Protein AF-A0A7Y5SNS1-F1 (afdb_monomer)

Solvent-accessible surface area (backbone atoms only — not comparable to full-atom values): 9371 Å² total; per-residue (Å²): 118,70,55,73,38,14,28,76,92,48,96,59,46,46,88,65,63,54,52,90,41,87,46,64,89,96,41,43,33,36,58,37,63,39,42,31,74,42,63,90,93,43,81,43,94,60,96,52,74,42,32,44,42,36,11,25,61,56,97,75,61,47,50,100,80,71,68,48,71,70,61,74,53,81,77,67,85,76,68,46,17,47,77,60,9,54,45,52,48,42,39,62,67,31,75,49,86,70,37,54,56,54,75,68,62,43,51,51,51,39,52,36,27,65,61,48,51,67,87,68,55,71,69,62,49,33,68,71,44,54,76,82,60,95,70,52,86,77,44,97,65,76,71,57,43,44,78,44,82,84,77,86,77,133

Foldseek 3Di:
DVCVAQDPPDPNHDDDRQDFDCDPDPDTDNLCQAQPPDEDPDDQPDQAAQGHLQFFGYPQSADPVSPPVVNVDDDDPLPTGCSRRNVLCCQDVCPNPNHHHDPVVSVVSSVCRVVRNDRDDLVRQLVVFFDDDPPQVVDPDGGGGVPDDDDDDD

Structure (mmCIF, N/CA/C/O backbone):
data_AF-A0A7Y5SNS1-F1
#
_entry.id   AF-A0A7Y5SNS1-F1
#
loop_
_atom_site.group_PDB
_atom_site.id
_atom_site.type_symbol
_atom_site.label_atom_id
_atom_site.label_alt_id
_atom_site.label_comp_id
_atom_site.label_asym_id
_atom_site.label_entity_id
_atom_site.label_seq_id
_atom_site.pdbx_PDB_ins_code
_atom_site.Cartn_x
_atom_site.Cartn_y
_atom_site.Cartn_z
_atom_site.occupancy
_atom_site.B_iso_or_equiv
_atom_site.auth_seq_id
_atom_site.auth_comp_id
_atom_site.auth_asym_id
_atom_site.auth_atom_id
_atom_site.pdbx_PDB_model_num
ATOM 1 N N . GLU A 1 1 ? -15.914 -3.961 4.273 1.00 81.62 1 GLU A N 1
ATOM 2 C CA . GLU A 1 1 ? -16.112 -3.283 5.577 1.00 81.62 1 GLU A CA 1
ATOM 3 C C . GLU A 1 1 ? -15.836 -1.779 5.561 1.00 81.62 1 GLU A C 1
ATOM 5 O O . GLU A 1 1 ? -16.778 -1.031 5.776 1.00 81.62 1 GLU A O 1
ATOM 10 N N . CYS A 1 2 ? -14.624 -1.302 5.247 1.00 89.69 2 CYS A N 1
ATOM 11 C CA . CYS A 1 2 ? -14.269 0.124 5.403 1.00 89.69 2 CYS A CA 1
ATOM 12 C C . CYS A 1 2 ? -15.137 1.110 4.593 1.00 89.69 2 CYS A C 1
ATOM 14 O O . CYS A 1 2 ? -15.444 2.195 5.079 1.00 89.69 2 CYS A O 1
ATOM 16 N N . LEU A 1 3 ? -15.579 0.732 3.386 1.00 91.88 3 LEU A N 1
ATOM 17 C CA . LEU A 1 3 ? -16.408 1.596 2.533 1.00 91.88 3 LEU A CA 1
ATOM 18 C C . LEU A 1 3 ? -17.785 1.923 3.126 1.00 91.88 3 LEU A C 1
ATOM 20 O O . LEU A 1 3 ? -18.364 2.922 2.732 1.00 91.88 3 LEU A O 1
ATOM 24 N N . LYS A 1 4 ? -18.300 1.157 4.096 1.00 90.94 4 LYS A N 1
ATOM 25 C CA . LYS A 1 4 ? -19.597 1.471 4.723 1.00 90.94 4 LYS A CA 1
ATOM 26 C C . LYS A 1 4 ? -19.611 2.876 5.340 1.00 90.94 4 LYS A C 1
ATOM 28 O O . LYS A 1 4 ? -20.589 3.594 5.184 1.00 90.94 4 LYS A O 1
ATOM 33 N N . CYS A 1 5 ? -18.511 3.262 5.989 1.00 92.56 5 CYS A N 1
ATOM 34 C CA . CYS A 1 5 ? -18.350 4.573 6.626 1.00 92.56 5 CYS A CA 1
ATOM 35 C C . CYS A 1 5 ? -17.507 5.538 5.781 1.00 92.56 5 CYS A C 1
ATOM 37 O O . CYS A 1 5 ? -17.598 6.743 5.952 1.00 92.56 5 CYS A O 1
ATOM 39 N N . HIS A 1 6 ? -16.677 5.029 4.868 1.00 95.06 6 HIS A N 1
ATOM 40 C CA . HIS A 1 6 ? -15.706 5.829 4.111 1.00 95.06 6 HIS A CA 1
ATOM 41 C C . HIS A 1 6 ? -16.035 5.934 2.617 1.00 95.06 6 HIS A C 1
ATOM 43 O O . HIS A 1 6 ? -15.142 6.061 1.782 1.00 95.06 6 HIS A O 1
ATOM 49 N N . GLN A 1 7 ? -17.312 5.851 2.255 1.00 94.81 7 GLN A N 1
ATOM 50 C CA . GLN A 1 7 ? -17.778 6.049 0.886 1.00 94.81 7 GLN A CA 1
ATOM 51 C C . GLN A 1 7 ? -18.448 7.418 0.772 1.00 94.81 7 GLN A C 1
ATOM 53 O O . GLN A 1 7 ? -19.556 7.608 1.262 1.00 94.81 7 GLN A O 1
ATOM 58 N N . ALA A 1 8 ? -17.802 8.382 0.110 1.00 93.44 8 ALA A N 1
ATOM 59 C CA . ALA A 1 8 ? -18.413 9.704 -0.028 1.00 93.44 8 ALA A CA 1
ATOM 60 C C . ALA A 1 8 ? -19.743 9.644 -0.797 1.00 93.44 8 ALA A C 1
ATOM 62 O O . ALA A 1 8 ? -19.880 8.922 -1.792 1.00 93.44 8 ALA A O 1
ATOM 63 N N . GLY A 1 9 ? -20.704 10.451 -0.343 1.00 91.94 9 GLY A N 1
ATOM 64 C CA . GLY A 1 9 ? -22.059 10.508 -0.893 1.00 91.94 9 GLY A CA 1
ATOM 65 C C . GLY A 1 9 ? -23.070 9.599 -0.191 1.00 91.94 9 GLY A C 1
ATOM 66 O O . GLY A 1 9 ? -24.228 9.588 -0.602 1.00 91.94 9 GLY A O 1
ATOM 67 N N . THR A 1 10 ? -22.671 8.865 0.854 1.00 91.62 10 THR A N 1
ATOM 68 C CA . THR A 1 10 ? -23.607 8.169 1.750 1.00 91.62 10 THR A CA 1
ATOM 69 C C . THR A 1 10 ? -23.936 9.027 2.982 1.00 91.62 10 THR A C 1
ATOM 71 O O . THR A 1 10 ? -23.116 9.859 3.382 1.00 91.62 10 THR A O 1
ATOM 74 N N . PRO A 1 11 ? -25.122 8.860 3.600 1.00 92.06 11 PRO A N 1
ATOM 75 C CA . PRO A 1 11 ? -25.465 9.526 4.861 1.00 92.06 11 PRO A CA 1
ATOM 76 C C . PRO A 1 11 ? -24.500 9.209 6.014 1.00 92.06 11 PRO A C 1
ATOM 78 O O . PRO A 1 11 ? -24.308 10.034 6.901 1.00 92.06 11 PRO A O 1
ATOM 81 N N . GLU A 1 12 ? -23.879 8.031 5.986 1.00 90.19 12 GLU A N 1
ATOM 82 C CA . GLU A 1 12 ? -22.949 7.517 6.997 1.00 90.19 12 GLU A CA 1
ATOM 83 C C . GLU A 1 12 ? -21.481 7.885 6.710 1.00 90.19 12 GLU A C 1
ATOM 85 O O . GLU A 1 12 ? -20.566 7.307 7.301 1.00 90.19 12 GLU A O 1
ATOM 90 N N . PHE A 1 13 ? -21.236 8.804 5.769 1.00 95.12 13 PHE A N 1
ATOM 91 C CA . PHE A 1 13 ? -19.890 9.167 5.348 1.00 95.12 13 PHE A CA 1
ATOM 92 C C . PHE A 1 13 ? -19.101 9.895 6.443 1.00 95.12 13 PHE A C 1
ATOM 94 O O . PHE A 1 13 ? -19.512 10.925 6.979 1.00 95.12 13 PHE A O 1
ATOM 101 N N . HIS A 1 14 ? -17.888 9.406 6.666 1.00 94.19 14 HIS A N 1
ATOM 102 C CA . HIS A 1 14 ? -16.839 10.031 7.445 1.00 94.19 14 HIS A CA 1
ATOM 103 C C . HIS A 1 14 ? -15.535 10.047 6.642 1.00 94.19 14 HIS A C 1
ATOM 105 O O . HIS A 1 14 ? -15.205 9.086 5.944 1.00 94.19 14 HIS A O 1
ATOM 111 N N . GLU A 1 15 ? -14.760 11.128 6.753 1.00 93.25 15 GLU A N 1
ATOM 112 C CA . GLU A 1 15 ? -13.450 11.203 6.103 1.00 93.25 15 GLU A CA 1
ATOM 113 C C . GLU A 1 15 ? -12.484 10.126 6.632 1.00 93.25 15 GLU A C 1
ATOM 115 O O . GLU A 1 15 ? -12.530 9.781 7.818 1.00 93.25 15 GLU A O 1
ATOM 120 N N . PRO A 1 16 ? -11.577 9.604 5.782 1.00 92.94 16 PRO A N 1
ATOM 121 C CA . PRO A 1 16 ? -11.384 9.931 4.359 1.00 92.94 16 PRO A CA 1
ATOM 122 C C . PRO A 1 16 ? -12.340 9.176 3.407 1.00 92.94 16 PRO A C 1
ATOM 124 O O . PRO A 1 16 ? -12.961 8.195 3.798 1.00 92.94 16 PRO A O 1
ATOM 127 N N . ASP A 1 17 ? -12.441 9.603 2.140 1.00 94.69 17 ASP A N 1
ATOM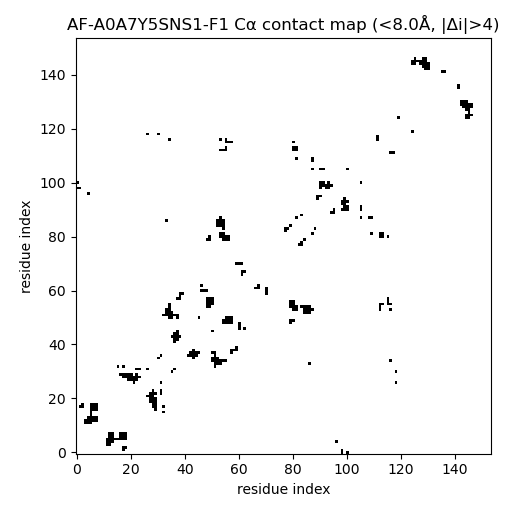 128 C CA . ASP A 1 17 ? -13.157 8.860 1.080 1.00 94.69 17 ASP A CA 1
ATOM 129 C C . ASP A 1 17 ? -12.248 7.786 0.462 1.00 94.69 17 ASP A C 1
ATOM 131 O O . ASP A 1 17 ? -11.250 8.105 -0.186 1.00 94.69 17 ASP A O 1
ATOM 135 N N . LEU A 1 18 ? -12.612 6.519 0.652 1.00 94.81 18 LEU A N 1
ATOM 136 C CA . LEU A 1 18 ? -11.858 5.341 0.220 1.00 94.81 18 LEU A CA 1
ATOM 137 C C . LEU A 1 18 ? -12.385 4.717 -1.079 1.00 94.81 18 LEU A C 1
ATOM 139 O O . LEU A 1 18 ? -11.953 3.625 -1.455 1.00 94.81 18 LEU A O 1
ATOM 143 N N . ARG A 1 19 ? 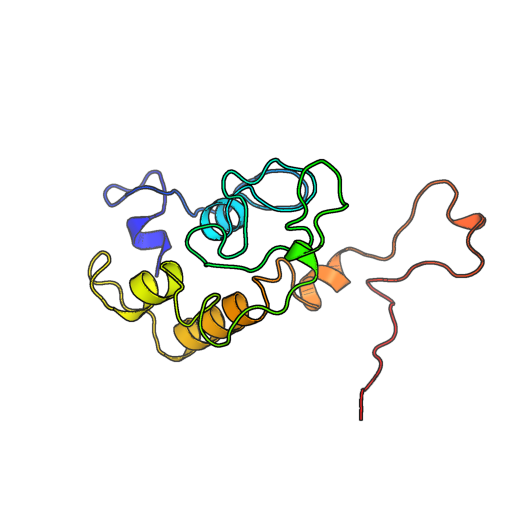-13.318 5.369 -1.782 1.00 95.12 19 ARG A N 1
ATOM 144 C CA . ARG A 1 19 ? -13.751 4.901 -3.106 1.00 95.12 19 ARG A CA 1
ATOM 145 C C . ARG A 1 19 ? -12.574 4.829 -4.074 1.00 95.12 19 ARG A C 1
ATOM 147 O O . ARG A 1 19 ? -11.701 5.697 -4.082 1.00 95.12 19 ARG A O 1
ATOM 154 N N . LEU A 1 20 ? -12.602 3.823 -4.946 1.00 94.00 20 LEU A N 1
ATOM 155 C CA . LEU A 1 20 ? -11.648 3.724 -6.041 1.00 94.00 20 LEU A CA 1
ATOM 156 C C . LEU A 1 20 ? -11.859 4.889 -7.011 1.00 94.00 20 LEU A C 1
ATOM 158 O O . LEU A 1 20 ? -12.935 5.050 -7.585 1.00 94.00 20 LEU A O 1
ATOM 162 N N . ARG A 1 21 ? -10.825 5.709 -7.167 1.00 94.38 21 ARG A N 1
ATOM 163 C CA . ARG A 1 21 ? -10.823 6.895 -8.022 1.00 94.38 21 ARG A CA 1
ATOM 164 C C . ARG A 1 21 ? -9.392 7.208 -8.465 1.00 94.38 21 ARG A C 1
ATOM 166 O O . ARG A 1 21 ? -8.452 6.773 -7.786 1.00 94.38 21 ARG A O 1
ATOM 173 N N . PRO A 1 22 ? -9.223 7.945 -9.578 1.00 93.25 22 PRO A N 1
ATOM 174 C CA . PRO A 1 22 ? -7.909 8.397 -10.011 1.00 93.25 22 PRO A CA 1
ATOM 175 C C . PRO A 1 22 ? -7.193 9.123 -8.873 1.00 93.25 22 PRO A C 1
ATOM 177 O O . PRO A 1 22 ? -7.795 9.969 -8.212 1.00 93.25 22 PRO A O 1
ATOM 180 N N . GLY A 1 23 ? -5.939 8.749 -8.638 1.00 88.56 23 GLY A N 1
ATOM 181 C CA . GLY A 1 23 ? -5.044 9.439 -7.720 1.00 88.56 23 GLY A CA 1
ATOM 182 C C . GLY A 1 23 ? -3.917 10.110 -8.495 1.00 88.56 23 GLY A C 1
ATOM 183 O O . GLY A 1 23 ? -4.128 10.696 -9.559 1.00 88.56 23 GLY A O 1
ATOM 184 N N . HIS A 1 24 ? -2.707 10.007 -7.960 1.00 84.19 24 HIS A N 1
ATOM 185 C CA . HIS A 1 24 ? -1.512 10.596 -8.540 1.00 84.19 24 HIS A CA 1
ATOM 186 C C . HIS A 1 24 ? -0.611 9.554 -9.216 1.00 84.19 24 HIS A C 1
ATOM 188 O O . HIS A 1 24 ? -0.280 8.521 -8.631 1.00 84.19 24 HIS A O 1
ATOM 194 N N . GLY A 1 25 ? -0.144 9.860 -10.431 1.00 83.81 25 GLY A N 1
ATOM 195 C CA . GLY A 1 25 ? 0.730 8.969 -11.195 1.00 83.81 25 GLY A CA 1
ATOM 196 C C . GLY A 1 25 ? 0.050 7.621 -11.482 1.00 83.81 25 GLY A C 1
ATOM 197 O O . GLY A 1 25 ? -1.105 7.615 -11.907 1.00 83.81 25 GLY A O 1
ATOM 198 N N . PRO A 1 26 ? 0.726 6.477 -11.258 1.00 84.44 26 PRO A N 1
ATOM 199 C CA . PRO A 1 26 ? 0.112 5.161 -11.440 1.00 84.44 26 PRO A CA 1
ATOM 200 C C . PRO A 1 26 ? -0.836 4.772 -10.290 1.00 84.44 26 PRO A C 1
ATOM 202 O O . PRO A 1 26 ? -1.530 3.759 -10.389 1.00 84.44 26 PRO A O 1
ATOM 205 N N . PHE A 1 27 ? -0.854 5.533 -9.189 1.00 88.31 27 PHE A N 1
ATOM 206 C CA . PHE A 1 27 ? -1.537 5.154 -7.958 1.00 88.31 27 PHE A CA 1
ATOM 207 C C . PHE A 1 27 ? -2.972 5.672 -7.902 1.00 88.31 27 PHE A C 1
ATOM 209 O O . PHE A 1 27 ? -3.257 6.840 -8.168 1.00 88.31 27 PHE A O 1
ATOM 216 N N . SER A 1 28 ? -3.878 4.797 -7.474 1.00 91.62 28 SER A N 1
ATOM 217 C CA . SER A 1 28 ? -5.254 5.170 -7.155 1.00 91.62 28 SER A CA 1
ATOM 218 C C . SER A 1 28 ? -5.328 5.890 -5.806 1.00 91.62 28 SER A C 1
ATOM 220 O O . SER A 1 28 ? -4.577 5.592 -4.878 1.00 91.62 28 SER A O 1
ATOM 222 N N . GLU A 1 29 ? -6.280 6.805 -5.660 1.00 92.12 29 GLU A N 1
ATOM 223 C CA . GLU A 1 29 ? -6.402 7.653 -4.469 1.00 92.12 29 GLU A CA 1
ATOM 224 C C . GLU A 1 29 ? -6.559 6.914 -3.122 1.00 92.12 29 GLU A C 1
ATOM 226 O O . GLU A 1 29 ? -5.922 7.335 -2.154 1.00 92.12 29 GLU A O 1
ATOM 231 N N . PRO A 1 30 ? -7.333 5.811 -2.988 1.00 93.12 30 PRO A N 1
ATOM 232 C CA . PRO A 1 30 ? -7.409 5.108 -1.705 1.00 93.12 30 PRO A CA 1
ATOM 233 C C . PRO A 1 30 ? -6.057 4.527 -1.276 1.00 93.12 30 PRO A C 1
ATOM 235 O O . PRO A 1 30 ? -5.754 4.518 -0.087 1.00 93.12 30 PRO A O 1
ATOM 238 N N . TYR A 1 31 ? -5.205 4.110 -2.217 1.00 91.75 31 TYR A N 1
ATOM 239 C CA . TYR A 1 31 ? -3.850 3.660 -1.897 1.00 91.75 31 TYR A CA 1
ATOM 240 C C . TYR A 1 31 ? -3.018 4.808 -1.312 1.00 91.75 31 TYR A C 1
ATOM 242 O O . TYR A 1 31 ? -2.443 4.671 -0.233 1.00 91.75 31 TYR A O 1
ATOM 250 N N . LEU A 1 32 ? -3.030 5.972 -1.968 1.00 88.75 32 LEU A N 1
ATOM 251 C CA . LEU A 1 32 ? -2.312 7.165 -1.504 1.00 88.75 32 LEU A CA 1
ATOM 252 C C . LEU A 1 32 ? -2.838 7.685 -0.162 1.00 88.75 32 LEU A C 1
ATOM 254 O O . LEU A 1 32 ? -2.061 8.160 0.662 1.00 88.75 32 LEU A O 1
ATOM 258 N N . THR A 1 33 ? -4.137 7.538 0.094 1.00 89.94 33 THR A N 1
ATOM 259 C CA . THR A 1 33 ? -4.750 7.875 1.385 1.00 89.94 33 THR A CA 1
ATOM 260 C C . THR A 1 33 ? -4.190 7.006 2.516 1.00 89.94 33 THR A C 1
ATOM 262 O O . THR A 1 33 ? -3.876 7.512 3.593 1.00 89.94 33 THR A O 1
ATOM 265 N N . LEU A 1 34 ? -4.051 5.695 2.289 1.00 91.81 34 LEU A N 1
ATOM 266 C CA . LEU A 1 34 ? -3.603 4.749 3.317 1.00 91.81 34 LEU A CA 1
ATOM 267 C C . LEU A 1 34 ? -2.086 4.798 3.542 1.00 91.81 34 LEU A C 1
ATOM 269 O O . LEU A 1 34 ? -1.627 4.787 4.688 1.00 91.81 34 LEU A O 1
ATOM 273 N N . VAL A 1 35 ? -1.323 4.858 2.451 1.00 88.62 35 VAL A N 1
ATOM 274 C CA . VAL A 1 35 ? 0.148 4.841 2.445 1.00 88.62 35 VAL A CA 1
ATOM 275 C C . VAL A 1 35 ? 0.744 6.222 2.717 1.00 88.62 35 VAL A C 1
ATOM 277 O O . VAL A 1 35 ? 1.842 6.328 3.255 1.00 88.62 35 VAL A O 1
ATOM 280 N N . GLY A 1 36 ? 0.003 7.287 2.417 1.00 81.56 36 GLY A N 1
ATOM 281 C CA . GLY A 1 36 ? 0.501 8.657 2.398 1.00 81.56 36 GLY A CA 1
ATOM 282 C C . GLY A 1 36 ? 1.075 9.036 1.030 1.00 81.56 36 GLY A C 1
ATOM 283 O O . GLY A 1 36 ? 1.526 8.188 0.262 1.00 81.56 36 GLY A O 1
ATOM 284 N N . ALA A 1 37 ? 1.093 10.340 0.737 1.00 68.50 37 ALA A N 1
ATOM 285 C CA . ALA A 1 37 ? 1.590 10.924 -0.519 1.00 68.50 37 ALA A CA 1
ATOM 286 C C . ALA A 1 37 ? 3.133 10.907 -0.643 1.00 68.50 37 ALA A C 1
ATOM 288 O O . ALA A 1 37 ? 3.750 11.840 -1.146 1.00 68.50 37 ALA A O 1
ATOM 289 N N . ALA A 1 38 ? 3.764 9.871 -0.105 1.00 60.06 38 ALA A N 1
ATOM 290 C CA . ALA A 1 38 ? 5.160 9.846 0.276 1.00 60.06 38 ALA A CA 1
ATOM 291 C C . ALA A 1 38 ? 5.832 8.591 -0.281 1.00 60.06 38 ALA A C 1
ATOM 293 O O . ALA A 1 38 ? 6.062 7.627 0.429 1.00 60.06 38 ALA A O 1
ATOM 294 N N . ALA A 1 39 ? 6.088 8.566 -1.576 1.00 55.66 39 ALA A N 1
ATOM 295 C CA . ALA A 1 39 ? 7.016 7.654 -2.240 1.00 55.66 39 ALA A CA 1
ATOM 296 C C . ALA A 1 39 ? 7.027 8.058 -3.715 1.00 55.66 39 ALA A C 1
ATOM 298 O O . ALA A 1 39 ? 6.000 8.525 -4.205 1.00 55.66 39 ALA A O 1
ATOM 299 N N . TRP A 1 40 ? 8.143 7.844 -4.418 1.00 56.44 40 TRP A N 1
ATOM 300 C CA . TRP A 1 40 ? 8.272 8.037 -5.875 1.00 56.44 40 TRP A CA 1
ATOM 301 C C . TRP A 1 40 ? 8.488 9.487 -6.351 1.00 56.44 40 TRP A C 1
ATOM 303 O O . TRP A 1 40 ? 7.849 9.932 -7.297 1.00 56.44 40 TRP A O 1
ATOM 313 N N . GLY A 1 41 ? 9.402 10.231 -5.714 1.00 52.06 41 GLY A N 1
ATOM 314 C CA . GLY A 1 41 ? 9.779 11.595 -6.137 1.00 52.06 41 GLY A CA 1
ATOM 315 C C . GLY A 1 41 ? 8.896 12.723 -5.587 1.00 52.06 41 GLY A C 1
ATOM 316 O O . GLY A 1 41 ? 9.131 13.894 -5.886 1.00 52.06 41 GLY A O 1
ATOM 317 N N . TYR A 1 42 ? 7.915 12.390 -4.747 1.00 54.16 42 TYR A N 1
ATOM 318 C CA . TYR A 1 42 ? 7.064 13.346 -4.038 1.00 54.16 42 TYR A CA 1
ATOM 319 C C . TYR A 1 42 ? 7.610 13.595 -2.635 1.00 54.16 42 TYR A C 1
ATOM 321 O O . TYR A 1 42 ? 8.044 12.665 -1.951 1.00 54.16 42 TYR A O 1
ATOM 329 N N . SER A 1 43 ? 7.599 14.856 -2.201 1.00 51.97 43 SER A N 1
ATOM 330 C CA . SER A 1 43 ? 8.027 15.257 -0.864 1.00 51.97 43 SER A CA 1
ATOM 331 C C . SER A 1 43 ? 7.161 14.572 0.189 1.00 51.97 43 SER A C 1
ATOM 333 O O . SER A 1 43 ? 6.042 14.992 0.477 1.00 51.97 43 SER A O 1
ATOM 335 N N . ALA A 1 44 ? 7.702 13.519 0.794 1.00 54.56 44 ALA A N 1
ATOM 336 C CA . ALA A 1 44 ? 7.107 12.913 1.965 1.00 54.56 44 ALA A CA 1
ATOM 337 C C . ALA A 1 44 ? 6.986 13.965 3.082 1.00 54.56 44 ALA A C 1
ATOM 339 O O . ALA A 1 44 ? 7.997 14.571 3.453 1.00 54.56 44 ALA A O 1
ATOM 340 N N . PRO A 1 45 ? 5.793 14.192 3.662 1.00 51.44 45 PRO A N 1
ATOM 341 C CA . PRO A 1 45 ? 5.644 15.139 4.764 1.00 51.44 45 PRO A CA 1
ATOM 342 C C . PRO A 1 45 ? 6.397 14.684 6.027 1.00 51.44 45 PRO A C 1
ATOM 344 O O . PRO A 1 45 ? 6.727 15.512 6.874 1.00 51.44 45 PRO A O 1
ATOM 347 N N . ALA A 1 46 ? 6.716 13.389 6.143 1.00 56.09 46 ALA A N 1
ATOM 348 C CA . ALA A 1 46 ? 7.512 12.826 7.229 1.00 56.09 46 ALA A CA 1
ATOM 349 C C . ALA A 1 46 ? 8.949 12.501 6.778 1.00 56.09 46 ALA A C 1
ATOM 351 O O . ALA A 1 46 ? 9.179 11.804 5.788 1.00 56.09 46 ALA A O 1
ATOM 352 N N . LYS A 1 47 ? 9.932 12.973 7.555 1.00 59.41 47 LYS A N 1
ATOM 353 C CA . LYS A 1 47 ? 11.356 12.638 7.400 1.00 59.41 47 LYS A CA 1
ATOM 354 C C . LYS A 1 47 ? 11.662 11.336 8.153 1.00 59.41 47 LYS A C 1
ATOM 356 O O . LYS A 1 47 ? 12.109 11.388 9.296 1.00 59.41 47 LYS A O 1
ATOM 361 N N . GLY A 1 48 ? 11.371 10.182 7.551 1.00 68.19 48 GLY A N 1
ATOM 362 C CA . GLY A 1 48 ? 11.703 8.863 8.112 1.00 68.19 48 GLY A CA 1
ATOM 363 C C . GLY A 1 48 ? 10.646 7.778 7.856 1.00 68.19 48 GLY A C 1
ATOM 364 O O . GLY A 1 48 ? 9.576 8.088 7.352 1.00 68.19 48 GLY A O 1
ATOM 365 N N . PRO A 1 49 ? 10.931 6.508 8.179 1.00 75.62 49 PRO A N 1
ATOM 366 C CA . PRO A 1 49 ? 10.001 5.380 8.006 1.00 75.62 49 PRO A CA 1
ATOM 367 C C . PRO A 1 49 ? 8.695 5.524 8.811 1.00 75.62 49 PRO A C 1
ATOM 369 O O . PRO A 1 49 ? 8.659 6.220 9.826 1.00 75.62 49 PRO A O 1
ATOM 372 N N . GLY A 1 50 ? 7.636 4.824 8.381 1.00 76.44 50 GLY A N 1
ATOM 373 C CA . GLY A 1 50 ? 6.320 4.838 9.031 1.00 76.44 50 GLY A CA 1
ATOM 374 C C . GLY A 1 50 ? 5.312 5.770 8.354 1.00 76.44 50 GLY A C 1
ATOM 375 O O . GLY A 1 50 ? 4.710 6.611 9.017 1.00 76.44 50 GLY A O 1
ATOM 376 N N . TYR A 1 51 ? 5.146 5.656 7.035 1.00 79.56 51 TYR A N 1
ATOM 377 C CA . TYR A 1 51 ? 4.285 6.547 6.254 1.00 79.56 51 TYR A CA 1
ATOM 378 C C . TYR A 1 51 ? 2.799 6.207 6.310 1.00 79.56 51 TYR A C 1
ATOM 380 O O . TYR A 1 51 ? 2.398 5.043 6.411 1.00 79.56 51 TYR A O 1
ATOM 388 N N . GLY A 1 52 ? 1.993 7.269 6.207 1.00 85.94 52 GLY A N 1
ATOM 389 C CA . GLY A 1 52 ? 0.540 7.190 6.224 1.00 85.94 52 GLY A CA 1
ATOM 390 C C . GLY A 1 52 ? 0.009 6.567 7.509 1.00 85.94 52 GLY A C 1
ATOM 391 O O . GLY A 1 52 ? 0.700 6.469 8.523 1.00 85.94 52 GLY A O 1
ATOM 392 N N . ILE A 1 53 ? -1.242 6.122 7.465 1.00 91.56 53 ILE A N 1
ATOM 393 C CA . ILE A 1 53 ? -1.816 5.345 8.570 1.00 91.56 53 ILE A CA 1
ATOM 394 C C . ILE A 1 53 ? -1.414 3.869 8.496 1.00 91.56 53 ILE A C 1
ATOM 396 O O . ILE A 1 53 ? -1.498 3.167 9.501 1.00 91.56 53 ILE A O 1
ATOM 400 N N . ALA A 1 54 ? -0.965 3.405 7.325 1.00 92.88 54 ALA A N 1
ATOM 401 C CA . ALA A 1 54 ? -0.471 2.049 7.128 1.00 92.88 54 ALA A CA 1
ATOM 402 C C . ALA A 1 54 ? 0.870 1.796 7.841 1.00 92.88 54 ALA A C 1
ATOM 404 O O . ALA A 1 54 ? 1.112 0.666 8.253 1.00 92.88 54 ALA A O 1
ATOM 405 N N . GLY A 1 55 ? 1.700 2.823 8.054 1.00 90.12 55 GLY A N 1
ATOM 406 C CA . GLY A 1 55 ? 2.975 2.700 8.768 1.00 90.12 55 GLY A CA 1
ATOM 407 C C . GLY A 1 55 ? 4.084 2.050 7.937 1.00 90.12 55 GLY A C 1
ATOM 408 O O . GLY A 1 55 ? 4.948 1.372 8.493 1.00 90.12 55 GLY A O 1
ATOM 409 N N . LEU A 1 56 ? 4.053 2.233 6.613 1.00 88.88 56 LEU A N 1
ATOM 410 C CA . LEU A 1 56 ? 4.970 1.568 5.681 1.00 88.88 56 LEU A CA 1
ATOM 411 C C . LEU A 1 56 ? 6.390 2.146 5.729 1.00 88.88 56 LEU A C 1
ATOM 413 O O . LEU A 1 56 ? 6.604 3.299 6.117 1.00 88.88 56 LEU A O 1
ATOM 417 N N . ILE A 1 57 ? 7.361 1.345 5.290 1.00 85.81 57 ILE A N 1
ATOM 418 C CA . ILE A 1 57 ? 8.749 1.773 5.091 1.00 85.81 57 ILE A CA 1
ATOM 419 C C . ILE A 1 57 ? 8.918 2.170 3.616 1.00 85.81 57 ILE A C 1
ATOM 421 O O . ILE A 1 57 ? 8.659 1.342 2.742 1.00 85.81 57 ILE A O 1
ATOM 425 N N . PRO A 1 58 ? 9.335 3.406 3.306 1.00 77.06 58 PRO A N 1
ATOM 426 C CA . PRO A 1 58 ? 9.511 3.840 1.923 1.00 77.06 58 PRO A CA 1
ATOM 427 C C . PRO A 1 58 ? 10.778 3.267 1.280 1.00 77.06 58 PRO A C 1
ATOM 429 O O . PRO A 1 58 ? 11.788 3.049 1.945 1.00 77.06 58 PRO A O 1
ATOM 432 N N . VAL A 1 59 ? 10.729 3.105 -0.044 1.00 73.44 59 VAL A N 1
ATOM 433 C CA . VAL A 1 59 ? 11.859 2.645 -0.873 1.00 73.44 59 VAL A CA 1
ATOM 434 C C . VAL A 1 59 ? 13.009 3.666 -0.921 1.00 73.44 59 VAL A C 1
ATOM 436 O O . VAL A 1 59 ? 14.165 3.280 -1.051 1.00 73.44 59 VAL A O 1
ATOM 439 N N . GLU A 1 60 ? 12.710 4.956 -0.741 1.00 70.31 60 GLU A N 1
ATOM 440 C CA . GLU A 1 60 ? 13.675 6.063 -0.795 1.00 70.31 60 GLU A CA 1
ATOM 441 C C . GLU A 1 60 ? 13.397 7.080 0.331 1.00 70.31 60 GLU A C 1
ATOM 443 O O . GLU A 1 60 ? 12.885 8.170 0.097 1.00 70.31 60 GLU A O 1
ATOM 448 N N . SER A 1 61 ? 13.727 6.747 1.586 1.00 65.81 61 SER A N 1
ATOM 449 C CA . SER A 1 61 ? 13.666 7.696 2.723 1.00 65.81 61 SER A CA 1
ATOM 450 C C . SER A 1 61 ? 14.859 8.659 2.792 1.00 65.81 61 SER A C 1
ATOM 452 O O . SER A 1 61 ? 15.193 9.146 3.874 1.00 65.81 61 SER A O 1
ATOM 454 N N . MET A 1 62 ? 15.564 8.876 1.684 1.00 64.31 62 MET A N 1
ATOM 455 C CA . MET A 1 62 ? 16.769 9.701 1.682 1.00 64.31 62 MET A CA 1
ATOM 456 C C . MET A 1 62 ? 16.405 11.177 1.839 1.00 64.31 62 MET A C 1
ATOM 458 O O . MET A 1 62 ? 15.342 11.630 1.408 1.00 64.31 62 MET A O 1
ATOM 462 N N . ASP A 1 63 ? 17.294 11.944 2.464 1.00 69.81 63 ASP A N 1
ATOM 463 C CA . ASP A 1 63 ? 17.166 13.396 2.452 1.00 69.81 63 ASP A CA 1
ATOM 464 C C . ASP A 1 63 ? 17.330 13.949 1.012 1.00 69.81 63 ASP A C 1
ATOM 466 O O . ASP A 1 63 ? 17.734 13.218 0.101 1.00 69.81 63 ASP A O 1
ATOM 470 N N . PRO A 1 64 ? 17.047 15.243 0.768 1.00 71.31 64 PRO A N 1
ATOM 471 C CA . PRO A 1 64 ? 17.168 15.833 -0.568 1.00 71.31 64 PRO A CA 1
ATOM 472 C C . PRO A 1 64 ? 18.568 15.742 -1.194 1.00 71.31 64 PRO A C 1
ATOM 474 O O . PRO A 1 64 ? 18.713 15.996 -2.386 1.00 71.31 64 PRO A O 1
ATOM 477 N N . THR A 1 65 ? 19.604 15.424 -0.411 1.00 74.50 65 THR A N 1
ATOM 478 C CA . THR A 1 65 ? 20.972 15.257 -0.912 1.00 74.50 65 THR A CA 1
ATOM 479 C C . THR A 1 65 ? 21.221 13.861 -1.475 1.00 74.50 65 THR A C 1
ATOM 481 O O . THR A 1 65 ? 22.265 13.651 -2.089 1.00 74.50 65 THR A O 1
ATOM 484 N N . MET A 1 66 ? 20.298 12.913 -1.256 1.00 72.75 66 MET A N 1
ATOM 485 C CA . MET A 1 66 ? 20.435 11.487 -1.582 1.00 72.75 66 MET A CA 1
ATOM 486 C C . MET A 1 66 ? 21.670 10.818 -0.954 1.00 72.75 66 MET A C 1
ATOM 488 O O . MET A 1 66 ? 22.088 9.748 -1.384 1.00 72.75 66 MET A O 1
ATOM 492 N N . ASN A 1 67 ? 22.266 11.444 0.065 1.00 75.06 67 ASN A N 1
ATOM 493 C CA . ASN A 1 67 ? 23.522 11.013 0.677 1.00 75.06 67 ASN A CA 1
ATOM 494 C C . ASN A 1 67 ? 23.417 10.854 2.201 1.00 75.06 67 ASN A C 1
ATOM 496 O O . ASN A 1 67 ? 24.445 10.801 2.872 1.00 75.06 67 ASN A O 1
ATOM 500 N N . ASP A 1 68 ? 22.207 10.769 2.765 1.00 75.62 68 ASP A N 1
ATOM 501 C CA . ASP A 1 68 ? 22.020 10.551 4.204 1.00 75.62 68 ASP A CA 1
ATOM 502 C C . ASP A 1 68 ? 22.462 9.130 4.608 1.00 75.62 68 ASP A C 1
ATOM 504 O O . ASP A 1 68 ? 21.769 8.158 4.283 1.00 75.62 68 ASP A O 1
ATOM 508 N N . PRO A 1 69 ? 23.554 8.960 5.382 1.00 78.62 69 PRO A N 1
ATOM 509 C CA . PRO A 1 69 ? 23.993 7.640 5.830 1.00 78.62 69 PRO A CA 1
ATOM 510 C C . PRO A 1 69 ? 22.957 6.939 6.719 1.00 78.62 69 PRO A C 1
ATOM 512 O O . PRO A 1 69 ? 22.973 5.715 6.834 1.00 78.62 69 PRO A O 1
ATOM 515 N N . LYS A 1 70 ? 22.032 7.686 7.341 1.00 78.25 70 LYS A N 1
ATOM 516 C CA . LYS A 1 70 ? 20.948 7.111 8.149 1.00 78.25 70 LYS A CA 1
ATOM 517 C C . LYS A 1 70 ? 19.931 6.352 7.306 1.00 78.25 70 LYS A C 1
ATOM 519 O O . LYS A 1 70 ? 19.283 5.460 7.844 1.00 78.25 70 LYS A O 1
ATOM 524 N N . ALA A 1 71 ? 19.814 6.647 6.010 1.00 75.62 71 ALA A N 1
ATOM 525 C CA . ALA A 1 71 ? 18.940 5.898 5.108 1.00 75.62 71 ALA A CA 1
ATOM 526 C C . ALA A 1 71 ? 19.415 4.446 4.897 1.00 75.62 71 ALA A C 1
ATOM 528 O O . ALA A 1 71 ? 18.619 3.592 4.525 1.00 75.62 71 ALA A O 1
ATOM 529 N N . LEU A 1 72 ? 20.693 4.157 5.174 1.00 77.50 72 LEU A N 1
ATOM 530 C CA . LEU A 1 72 ? 21.275 2.812 5.110 1.00 77.50 72 LEU A CA 1
ATOM 531 C C . LEU A 1 72 ? 21.251 2.082 6.461 1.00 77.50 72 LEU A C 1
ATOM 533 O O . LEU A 1 72 ? 21.669 0.927 6.550 1.00 77.50 72 LEU A O 1
ATOM 537 N N . ALA A 1 73 ? 20.805 2.747 7.529 1.00 83.56 73 ALA A N 1
ATOM 538 C CA . ALA A 1 73 ? 20.741 2.137 8.845 1.00 83.56 73 ALA A CA 1
ATOM 539 C C . ALA A 1 73 ? 19.613 1.101 8.906 1.00 83.56 73 ALA A C 1
ATOM 541 O O . ALA A 1 73 ? 18.515 1.306 8.388 1.00 83.56 73 ALA A O 1
ATOM 542 N N . THR A 1 74 ? 19.865 -0.007 9.601 1.00 86.12 74 THR A N 1
ATOM 543 C CA . THR A 1 74 ? 18.816 -0.983 9.880 1.00 86.12 74 THR A CA 1
ATOM 544 C C . THR A 1 74 ? 17.801 -0.401 10.860 1.00 86.12 74 THR A C 1
ATOM 546 O O . THR A 1 74 ? 18.142 0.263 11.843 1.00 86.12 74 THR A O 1
ATOM 549 N N . LEU A 1 75 ? 16.523 -0.661 10.597 1.00 86.81 75 LEU A N 1
ATOM 550 C CA . LEU A 1 75 ? 15.449 -0.303 11.515 1.00 86.81 75 LEU A CA 1
ATOM 551 C C . LEU A 1 75 ? 15.412 -1.307 12.666 1.00 86.81 75 LEU A C 1
ATOM 553 O O . LEU A 1 75 ? 15.651 -2.502 12.469 1.00 86.81 75 LEU A O 1
ATOM 557 N N . ARG A 1 76 ? 15.104 -0.836 13.879 1.00 90.88 76 ARG A N 1
ATOM 558 C CA . ARG A 1 76 ? 14.925 -1.757 15.004 1.00 90.88 76 ARG A CA 1
ATOM 559 C C . ARG A 1 76 ? 13.690 -2.633 14.765 1.00 90.88 76 ARG A C 1
ATOM 561 O O . ARG A 1 76 ? 12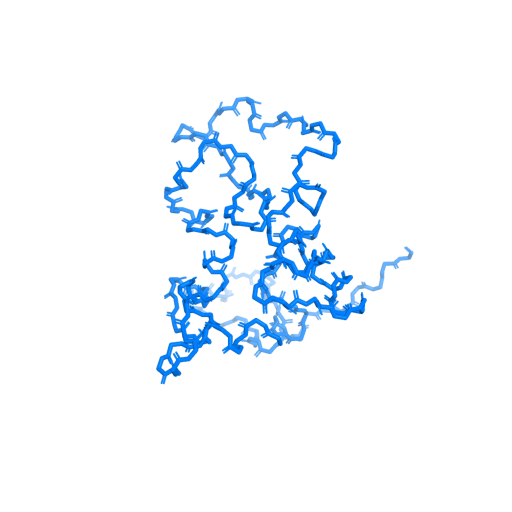.696 -2.134 14.227 1.00 90.88 76 ARG A O 1
ATOM 568 N N . PRO A 1 77 ? 13.723 -3.907 15.192 1.00 91.75 77 PRO A N 1
ATOM 569 C CA . PRO A 1 77 ? 12.566 -4.786 15.097 1.00 91.75 77 PRO A CA 1
ATOM 570 C C . PRO A 1 77 ? 11.312 -4.166 15.722 1.00 91.75 77 PRO A C 1
ATOM 572 O O . PRO A 1 77 ? 11.402 -3.475 16.738 1.00 91.75 77 PRO A O 1
ATOM 575 N N . MET A 1 78 ? 10.148 -4.456 15.133 1.00 90.69 78 MET A N 1
ATOM 576 C CA . MET A 1 78 ? 8.819 -4.094 15.656 1.00 90.69 78 MET A CA 1
ATOM 577 C C . MET A 1 78 ? 8.568 -2.586 15.843 1.00 90.69 78 MET A C 1
ATOM 579 O O . MET A 1 78 ? 7.685 -2.190 16.603 1.00 90.69 78 MET A O 1
ATOM 583 N N . GLN A 1 79 ? 9.336 -1.729 15.166 1.00 90.25 79 GLN A N 1
ATOM 584 C CA . GLN A 1 79 ? 9.174 -0.275 15.254 1.00 90.25 79 GLN A CA 1
ATOM 585 C C . GLN A 1 79 ? 8.137 0.278 14.254 1.00 90.25 79 GLN A C 1
ATOM 587 O O . GLN A 1 79 ? 7.513 1.305 14.524 1.00 90.25 79 GLN A O 1
ATOM 592 N N . TYR A 1 80 ? 7.938 -0.404 13.124 1.00 90.88 80 TYR A N 1
ATOM 593 C CA . TYR A 1 80 ? 7.108 0.024 11.988 1.00 90.88 80 TYR A CA 1
ATOM 594 C C . TYR A 1 80 ? 6.289 -1.150 11.440 1.00 90.88 80 TYR A C 1
ATOM 596 O O . TYR A 1 80 ? 6.370 -2.253 11.979 1.00 90.88 80 TYR A O 1
ATOM 604 N N . LEU A 1 81 ? 5.576 -0.927 10.330 1.00 93.75 81 LEU A N 1
ATOM 605 C CA . LEU A 1 81 ? 4.720 -1.919 9.677 1.00 93.75 81 LEU A CA 1
ATOM 606 C C . LEU A 1 81 ? 3.566 -2.350 10.594 1.00 93.75 81 LEU A C 1
ATOM 608 O O . LEU A 1 81 ? 3.077 -1.546 11.392 1.00 93.75 81 LEU A O 1
ATOM 612 N N . SER A 1 82 ? 3.082 -3.587 10.467 1.00 96.12 82 SER A N 1
ATOM 613 C CA . SER A 1 82 ? 1.827 -4.017 11.086 1.00 96.12 82 SER A CA 1
ATOM 614 C C . SER A 1 82 ? 1.817 -3.882 12.609 1.00 96.12 82 SER A C 1
ATOM 616 O O . SER A 1 82 ? 0.765 -3.587 13.178 1.00 96.12 82 SER A O 1
ATOM 618 N N . SER A 1 83 ? 2.973 -4.008 13.272 1.00 94.44 83 SER A N 1
ATOM 619 C CA . SER A 1 83 ? 3.080 -3.965 14.736 1.00 94.44 83 SER A CA 1
ATOM 620 C C . SER A 1 83 ? 2.733 -2.611 15.350 1.00 94.44 83 SER A C 1
ATOM 622 O O . SER A 1 83 ? 2.337 -2.553 16.512 1.00 94.44 83 SER A O 1
ATOM 624 N N . THR A 1 84 ? 2.896 -1.524 14.594 1.00 93.81 84 THR A N 1
ATOM 625 C CA . THR A 1 84 ? 2.601 -0.150 15.037 1.00 93.81 84 THR A CA 1
ATOM 626 C C . THR A 1 84 ? 1.656 0.585 14.082 1.00 93.81 84 THR A C 1
ATOM 628 O O . THR A 1 84 ? 1.411 1.781 14.238 1.00 93.81 84 THR A O 1
ATOM 631 N N . SER A 1 85 ? 1.093 -0.126 13.101 1.00 95.12 85 SER A N 1
ATOM 632 C CA . SER A 1 85 ? 0.217 0.431 12.075 1.00 95.12 85 SER A CA 1
ATOM 633 C C . SER A 1 85 ? -1.128 0.870 12.651 1.00 95.12 85 SER A C 1
ATOM 635 O O . SER A 1 85 ? -1.918 0.058 13.143 1.00 95.12 85 SER A O 1
ATOM 637 N N . ARG A 1 86 ? -1.444 2.162 12.505 1.00 94.81 86 ARG A N 1
ATOM 638 C CA . ARG A 1 86 ? -2.753 2.703 12.890 1.00 94.81 86 ARG A CA 1
ATOM 639 C C . ARG A 1 86 ? -3.880 2.098 12.055 1.00 94.81 86 ARG A C 1
ATOM 641 O O . ARG A 1 86 ? -4.970 1.884 12.570 1.00 94.81 86 ARG A O 1
ATOM 648 N N . LEU A 1 87 ? -3.629 1.783 10.787 1.00 95.31 87 LEU A N 1
ATOM 649 C CA . LEU A 1 87 ? -4.584 1.083 9.931 1.00 95.31 87 LEU A CA 1
ATOM 650 C C . LEU A 1 87 ? -4.953 -0.290 10.509 1.00 95.31 87 LEU A C 1
ATOM 652 O O . LEU A 1 87 ? -6.137 -0.618 10.583 1.00 95.31 87 LEU A O 1
ATOM 656 N N . ILE A 1 88 ? -3.963 -1.062 10.969 1.00 97.06 88 ILE A N 1
ATOM 657 C CA . ILE A 1 88 ? -4.206 -2.361 11.613 1.00 97.06 88 ILE A CA 1
ATOM 658 C C . ILE A 1 88 ? -4.961 -2.187 12.933 1.00 97.06 88 ILE A C 1
ATOM 660 O O . ILE A 1 88 ? -5.899 -2.938 13.199 1.00 97.06 88 ILE A O 1
ATOM 664 N N . GLU A 1 89 ? -4.627 -1.177 13.738 1.00 96.50 89 GLU A N 1
ATOM 665 C CA . GLU A 1 89 ? -5.358 -0.867 14.973 1.00 96.50 89 GLU A CA 1
ATOM 666 C C . GLU A 1 89 ? -6.844 -0.559 14.703 1.00 96.50 89 GLU A C 1
ATOM 668 O O . GLU A 1 89 ? -7.734 -1.123 15.351 1.00 96.50 89 GLU A O 1
ATOM 673 N N . LEU A 1 90 ? -7.129 0.302 13.722 1.00 95.38 90 LEU A N 1
ATOM 674 C CA . LEU A 1 90 ? -8.495 0.679 13.349 1.00 95.38 90 LEU A CA 1
ATOM 675 C C . LEU A 1 90 ? -9.280 -0.527 12.817 1.00 95.38 90 LEU A C 1
ATOM 677 O O . LEU A 1 90 ? -10.427 -0.722 13.206 1.00 95.38 90 LEU A O 1
ATOM 681 N N . ALA A 1 91 ? -8.651 -1.364 11.988 1.00 95.25 91 ALA A N 1
ATOM 682 C CA . ALA A 1 91 ? -9.286 -2.537 11.391 1.00 95.25 91 ALA A CA 1
ATOM 683 C C . ALA A 1 91 ? -9.539 -3.684 12.389 1.00 95.25 91 ALA A C 1
ATOM 685 O O . ALA A 1 91 ? -10.481 -4.460 12.213 1.00 95.25 91 ALA A O 1
ATOM 686 N N . SER A 1 92 ? -8.700 -3.823 13.420 1.00 95.94 92 SER A N 1
ATOM 687 C CA . SER A 1 92 ? -8.727 -4.975 14.337 1.00 95.94 92 SER A CA 1
ATOM 688 C C . SER A 1 92 ? -9.442 -4.718 15.664 1.00 95.94 92 SER A C 1
ATOM 690 O O . SER A 1 92 ? -9.928 -5.664 16.291 1.00 95.94 92 SER A O 1
ATOM 692 N N . SER A 1 93 ? -9.509 -3.463 16.118 1.00 95.25 93 SER A N 1
ATOM 693 C CA . SER A 1 93 ? -9.943 -3.147 17.484 1.00 95.25 93 SER A CA 1
ATOM 694 C C . SER A 1 93 ? -11.456 -3.186 17.699 1.00 95.25 93 SER A C 1
ATOM 696 O O . SER A 1 93 ? -11.886 -3.385 18.833 1.00 95.25 93 SER A O 1
ATOM 698 N N . GLY A 1 94 ? -12.264 -2.971 16.655 1.00 94.25 94 GLY A N 1
ATOM 699 C CA . GLY A 1 94 ? -13.706 -2.733 16.803 1.00 94.25 94 GLY A CA 1
ATOM 700 C C . GLY A 1 94 ? -14.054 -1.335 17.327 1.00 94.25 94 GLY A C 1
ATOM 701 O O . GLY A 1 94 ? -15.222 -1.016 17.485 1.00 94.25 94 GLY A O 1
ATOM 702 N N . ARG A 1 95 ? -13.069 -0.469 17.605 1.00 94.19 95 ARG A N 1
ATOM 703 C CA . ARG A 1 95 ? -13.330 0.891 18.118 1.00 94.19 95 ARG A CA 1
ATOM 704 C C . ARG A 1 95 ? -13.691 1.884 17.019 1.00 94.19 95 ARG A C 1
ATOM 706 O O . ARG A 1 95 ? -14.314 2.905 17.294 1.00 94.19 95 ARG A O 1
ATOM 713 N N . HIS A 1 96 ? -13.272 1.606 15.789 1.00 93.75 96 HIS A N 1
ATOM 714 C CA . HIS A 1 96 ? -13.526 2.466 14.640 1.00 93.75 96 HIS A CA 1
ATOM 715 C C . HIS A 1 96 ? -14.896 2.141 14.045 1.00 93.75 96 HIS A C 1
ATOM 717 O O . HIS A 1 96 ? -15.033 1.169 13.308 1.00 93.75 96 HIS A O 1
ATOM 723 N N . TYR A 1 97 ? -15.913 2.924 14.414 1.00 92.50 97 TYR A N 1
ATOM 724 C CA . TYR A 1 97 ? -17.305 2.764 13.960 1.00 92.50 97 TYR A CA 1
ATOM 725 C C . TYR A 1 97 ? -17.909 1.369 14.198 1.00 92.50 97 TYR A C 1
ATOM 727 O O . TYR A 1 97 ? -18.700 0.896 13.388 1.00 92.50 97 TYR A O 1
ATOM 735 N N . ASP A 1 98 ? -17.517 0.703 15.291 1.00 91.31 98 ASP A N 1
ATOM 736 C CA . ASP A 1 98 ? -17.924 -0.678 15.610 1.00 91.31 98 ASP A CA 1
ATOM 737 C C . ASP A 1 98 ? -17.547 -1.703 14.515 1.00 91.31 98 ASP A C 1
ATOM 739 O O . ASP A 1 98 ? -18.071 -2.814 14.441 1.00 91.31 98 ASP A O 1
ATOM 743 N N . VAL A 1 99 ? -16.603 -1.342 13.636 1.00 89.75 99 VAL A N 1
ATOM 744 C CA . VAL A 1 99 ? -16.106 -2.220 12.579 1.00 89.75 99 VAL A CA 1
ATOM 745 C C . VAL A 1 99 ? -14.925 -3.023 13.101 1.00 89.75 99 VAL A C 1
ATOM 747 O O . VAL A 1 99 ? -13.883 -2.480 13.475 1.00 89.75 99 VAL A O 1
ATOM 750 N N . LYS A 1 100 ? -15.065 -4.347 13.049 1.00 95.06 100 LYS A N 1
ATOM 751 C CA . LYS A 1 100 ? -13.969 -5.294 13.242 1.00 95.06 100 LYS A CA 1
ATOM 752 C C . LYS A 1 100 ? -13.867 -6.197 12.024 1.00 95.06 100 LYS A C 1
ATOM 754 O O . LYS A 1 100 ? -14.795 -6.939 11.712 1.00 95.06 100 LYS A O 1
ATOM 759 N N . VAL A 1 101 ? -12.739 -6.110 11.329 1.00 94.94 101 VAL A N 1
ATOM 760 C CA . VAL A 1 101 ? -12.471 -6.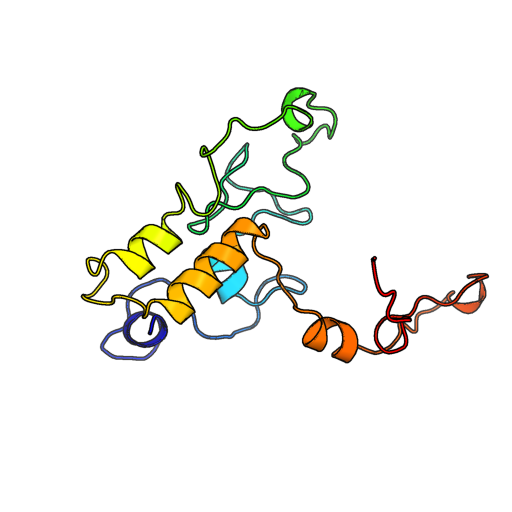921 10.141 1.00 94.94 101 VAL A CA 1
ATOM 761 C C . VAL A 1 101 ? -12.352 -8.393 10.543 1.00 94.94 101 VAL A C 1
ATOM 763 O O . VAL A 1 101 ? -11.819 -8.718 11.607 1.00 94.94 101 VAL A O 1
ATOM 766 N N . ASP A 1 102 ? -12.869 -9.289 9.702 1.00 95.81 102 ASP A N 1
ATOM 767 C CA . ASP A 1 102 ? -12.780 -10.725 9.947 1.00 95.81 102 ASP A CA 1
ATOM 768 C C . ASP A 1 102 ? -11.310 -11.201 9.981 1.00 95.81 102 ASP A C 1
ATOM 770 O O . ASP A 1 102 ? -10.436 -10.567 9.379 1.00 95.81 102 ASP A O 1
ATOM 774 N N . PRO A 1 103 ? -11.005 -12.325 10.656 1.00 96.44 103 PRO A N 1
ATOM 775 C CA . PRO A 1 103 ? -9.624 -12.764 10.841 1.00 96.44 103 PRO A CA 1
ATOM 776 C C . PRO A 1 103 ? -8.828 -12.962 9.543 1.00 96.44 103 PRO A C 1
ATOM 778 O O . PRO A 1 103 ? -7.630 -12.685 9.522 1.00 96.44 103 PRO A O 1
ATOM 781 N N . VAL A 1 104 ? -9.465 -13.420 8.459 1.00 97.75 104 VAL A N 1
ATOM 782 C CA . VAL A 1 104 ? -8.775 -13.692 7.187 1.00 97.75 104 VAL A CA 1
ATOM 783 C C . VAL A 1 104 ? -8.438 -12.386 6.481 1.00 97.75 104 VAL A C 1
ATOM 785 O O . VAL A 1 104 ? -7.299 -12.187 6.055 1.00 97.75 104 VAL A O 1
ATOM 788 N N . SER A 1 105 ? -9.400 -11.471 6.388 1.00 96.19 105 SER A N 1
ATOM 789 C CA . SER A 1 105 ? -9.173 -10.149 5.802 1.00 96.19 105 SER A CA 1
ATOM 790 C C . SER A 1 105 ? -8.170 -9.329 6.618 1.00 96.19 105 SER A C 1
ATOM 792 O O . SER A 1 105 ? -7.333 -8.640 6.036 1.00 96.19 105 SER A O 1
ATOM 794 N N . LEU A 1 106 ? -8.186 -9.449 7.951 1.00 96.69 106 LEU A N 1
ATOM 795 C CA . LEU A 1 106 ? -7.203 -8.798 8.815 1.00 96.69 106 LEU A CA 1
ATOM 796 C C . LEU A 1 106 ? -5.793 -9.338 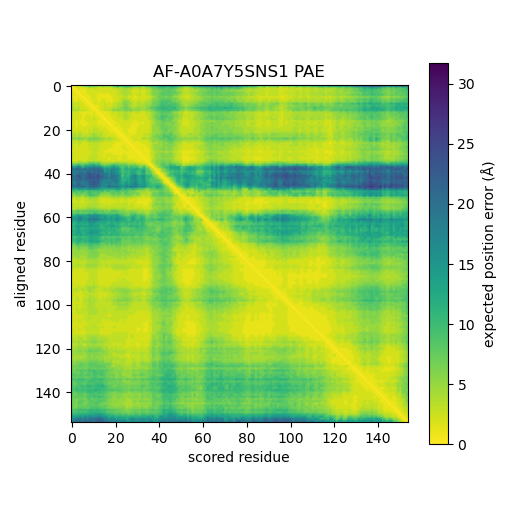8.557 1.00 96.69 106 LEU A C 1
ATOM 798 O O . LEU A 1 106 ? -4.859 -8.554 8.424 1.00 96.69 106 LEU A O 1
ATOM 802 N N . HIS A 1 107 ? -5.633 -10.657 8.429 1.00 97.62 107 HIS A N 1
ATOM 803 C CA . HIS A 1 107 ? -4.333 -11.254 8.119 1.00 97.62 107 HIS A CA 1
ATOM 804 C C . HIS A 1 107 ? -3.823 -10.803 6.743 1.00 97.62 107 HIS A C 1
ATOM 806 O O . HIS A 1 107 ? -2.656 -10.454 6.604 1.00 97.62 107 HIS A O 1
ATOM 812 N N . ARG A 1 108 ? -4.698 -10.719 5.733 1.00 96.56 108 ARG A N 1
ATOM 813 C CA . ARG A 1 108 ? -4.333 -10.162 4.418 1.00 96.56 108 ARG A CA 1
ATOM 814 C C . ARG A 1 108 ? -3.867 -8.712 4.518 1.00 96.56 108 ARG A C 1
ATOM 816 O O . ARG A 1 108 ? -2.885 -8.353 3.880 1.00 96.56 108 ARG A O 1
ATOM 823 N N . LEU A 1 109 ? -4.536 -7.897 5.334 1.00 96.00 109 LEU A N 1
ATOM 824 C CA . LEU A 1 109 ? -4.146 -6.505 5.550 1.00 96.00 109 LEU A CA 1
ATOM 825 C C . LEU A 1 109 ? -2.790 -6.396 6.262 1.00 96.00 109 LEU A C 1
ATOM 827 O O . LEU A 1 109 ? -1.964 -5.586 5.858 1.00 96.00 109 LEU A O 1
ATOM 831 N N . ILE A 1 110 ? -2.544 -7.236 7.272 1.00 97.69 110 ILE A N 1
ATOM 832 C CA . ILE A 1 110 ? -1.244 -7.348 7.953 1.00 97.69 110 ILE A CA 1
ATOM 833 C C . ILE A 1 110 ? -0.155 -7.731 6.950 1.00 97.69 110 ILE A C 1
ATOM 835 O O . ILE A 1 110 ? 0.851 -7.038 6.859 1.00 97.69 110 ILE A O 1
ATOM 839 N N . ALA A 1 111 ? -0.383 -8.772 6.146 1.00 97.12 111 ALA A N 1
ATOM 840 C CA . ALA A 1 111 ? 0.566 -9.218 5.132 1.00 97.12 111 ALA A CA 1
ATOM 841 C C . ALA A 1 111 ? 0.845 -8.129 4.084 1.00 97.12 111 ALA A C 1
ATOM 843 O O . ALA A 1 111 ? 1.994 -7.920 3.707 1.00 97.12 111 ALA A O 1
ATOM 844 N N . TRP A 1 112 ? -0.183 -7.390 3.653 1.00 95.62 112 TRP A N 1
ATOM 845 C CA . TRP A 1 112 ? -0.014 -6.247 2.758 1.00 95.62 112 TRP A CA 1
ATOM 846 C C . TRP A 1 112 ? 0.868 -5.166 3.395 1.00 95.62 112 TRP A C 1
ATOM 848 O O . TRP A 1 112 ? 1.854 -4.761 2.781 1.00 95.62 112 TRP A O 1
ATOM 858 N N . VAL A 1 113 ? 0.592 -4.761 4.641 1.00 95.38 113 VAL A N 1
ATOM 859 C CA . VAL A 1 113 ? 1.427 -3.795 5.376 1.00 95.38 113 VAL A CA 1
ATOM 860 C C . VAL A 1 113 ? 2.869 -4.296 5.515 1.00 95.38 113 VAL A C 1
ATOM 862 O O . VAL A 1 113 ? 3.799 -3.554 5.208 1.00 95.38 113 VAL A O 1
ATOM 865 N N . ASP A 1 114 ? 3.064 -5.554 5.909 1.00 95.25 114 ASP A N 1
ATOM 866 C CA . ASP A 1 114 ? 4.389 -6.138 6.152 1.00 95.25 114 ASP A CA 1
ATOM 867 C C . ASP A 1 114 ? 5.177 -6.408 4.863 1.00 95.25 114 ASP A C 1
ATOM 869 O O . ASP A 1 114 ? 6.404 -6.457 4.883 1.00 95.25 114 ASP A O 1
ATOM 8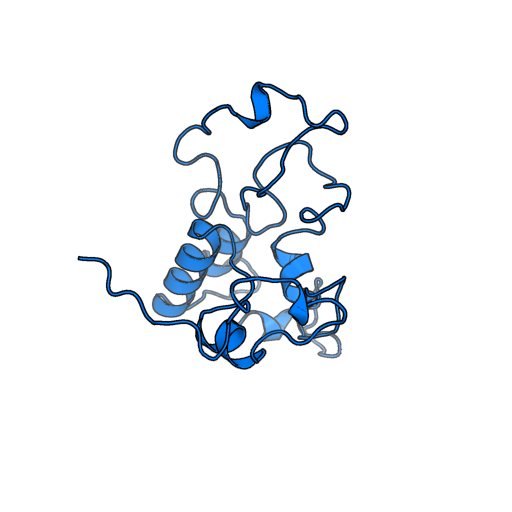73 N N . SER A 1 115 ? 4.491 -6.485 3.720 1.00 92.88 115 SER A N 1
ATOM 874 C CA . SER A 1 115 ? 5.099 -6.458 2.383 1.00 92.88 115 SER A CA 1
ATOM 875 C C . SER A 1 115 ? 5.433 -5.040 1.890 1.00 92.88 115 SER A C 1
ATOM 877 O O . SER A 1 115 ? 5.677 -4.838 0.703 1.00 92.88 115 SER A O 1
ATOM 879 N N . CYS A 1 116 ? 5.430 -4.047 2.786 1.00 89.88 116 CYS A N 1
ATOM 880 C CA . CYS A 1 116 ? 5.596 -2.624 2.476 1.00 89.88 116 CYS A CA 1
ATOM 881 C C . CYS A 1 116 ? 4.529 -2.079 1.513 1.00 89.88 116 CYS A C 1
ATOM 883 O O . CYS A 1 116 ? 4.805 -1.189 0.711 1.00 89.88 116 CYS A O 1
ATOM 885 N N . GLY A 1 117 ? 3.304 -2.596 1.619 1.00 90.94 117 GLY A N 1
ATOM 886 C CA . GLY A 1 117 ? 2.132 -2.123 0.894 1.00 90.94 117 GLY A CA 1
ATOM 887 C C . GLY A 1 117 ? 2.278 -2.189 -0.617 1.00 90.94 117 GLY A C 1
ATOM 888 O O . GLY A 1 117 ? 2.051 -1.189 -1.288 1.00 90.94 117 GLY A O 1
ATOM 889 N N . VAL A 1 118 ? 2.649 -3.348 -1.165 1.00 89.50 118 VAL A N 1
ATOM 890 C CA . VAL A 1 118 ? 2.720 -3.538 -2.622 1.00 89.50 118 VAL A CA 1
ATOM 891 C C . VAL A 1 118 ? 1.435 -3.054 -3.312 1.00 89.50 118 VAL A C 1
ATOM 893 O O . VAL A 1 118 ? 0.325 -3.332 -2.850 1.00 89.50 118 VAL A O 1
ATOM 896 N N . TYR A 1 119 ? 1.582 -2.278 -4.391 1.00 90.31 119 TYR A N 1
ATOM 897 C CA . TYR A 1 119 ? 0.437 -1.657 -5.068 1.00 90.31 119 TYR A CA 1
ATOM 898 C C . TYR A 1 119 ? -0.305 -2.633 -5.986 1.00 90.31 119 TYR A C 1
ATOM 900 O O . TYR A 1 119 ? -1.530 -2.686 -5.958 1.00 90.31 119 TYR A O 1
ATOM 908 N N . LEU A 1 120 ? 0.436 -3.404 -6.784 1.00 90.38 120 LEU A N 1
ATOM 909 C CA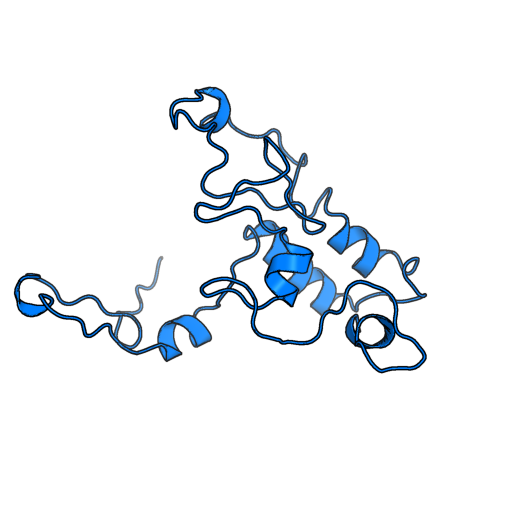 . LEU A 1 120 ? -0.107 -4.384 -7.723 1.00 90.38 120 LEU A CA 1
ATOM 910 C C . LEU A 1 120 ? 0.419 -5.775 -7.387 1.00 90.38 120 LEU A C 1
ATOM 912 O O . LEU A 1 120 ? 1.602 -5.929 -7.071 1.00 90.38 120 LEU A O 1
ATOM 916 N N . GLY A 1 121 ? -0.462 -6.770 -7.466 1.00 89.50 121 GLY A N 1
ATOM 917 C CA . GLY A 1 121 ? -0.099 -8.175 -7.391 1.00 89.50 121 GLY A CA 1
ATOM 918 C C . GLY A 1 121 ? 0.416 -8.698 -8.729 1.00 89.50 121 GLY A C 1
ATOM 919 O O . GLY A 1 121 ? 0.496 -7.981 -9.728 1.00 89.50 121 GLY A O 1
ATOM 920 N N . GLU A 1 122 ? 0.788 -9.977 -8.750 1.00 89.81 122 GLU A N 1
ATOM 921 C CA . GLU A 1 122 ? 1.307 -10.618 -9.961 1.00 89.81 122 GLU A CA 1
ATOM 922 C C . GLU A 1 122 ? 0.289 -10.599 -11.107 1.00 89.81 122 GLU A C 1
ATOM 924 O O . GLU A 1 122 ? 0.660 -10.306 -12.243 1.00 89.81 122 GLU A O 1
ATOM 929 N N . GLU A 1 123 ? -0.982 -10.881 -10.816 1.00 92.06 123 GLU A N 1
ATOM 930 C CA . GLU A 1 123 ? -2.046 -10.903 -11.823 1.00 92.06 123 GLU A CA 1
ATOM 931 C C . GLU A 1 123 ? -2.205 -9.531 -12.486 1.00 92.06 123 GLU A C 1
ATOM 933 O O . GLU A 1 123 ? -2.195 -9.435 -13.716 1.00 92.06 123 GLU A O 1
ATOM 938 N N . GLU A 1 124 ? -2.265 -8.456 -11.692 1.00 92.25 124 GLU A N 1
ATOM 939 C CA . GLU A 1 124 ? -2.381 -7.101 -12.226 1.00 92.25 124 GLU A CA 1
ATOM 940 C C . GLU A 1 124 ? -1.128 -6.669 -12.987 1.00 92.25 124 GLU A C 1
ATOM 942 O O . GLU A 1 124 ? -1.239 -6.004 -14.016 1.00 92.25 124 GLU A O 1
ATOM 947 N N . VAL A 1 125 ? 0.064 -7.049 -12.515 1.00 91.25 125 VAL A N 1
ATOM 948 C CA . VAL A 1 125 ? 1.320 -6.771 -13.223 1.00 91.25 125 VAL A CA 1
ATOM 949 C C . VAL A 1 125 ? 1.329 -7.478 -14.578 1.00 91.25 125 VAL A C 1
ATOM 951 O O . VAL A 1 125 ? 1.581 -6.836 -15.596 1.00 91.25 125 VAL A O 1
ATOM 954 N N . ARG A 1 126 ? 0.991 -8.772 -14.638 1.00 93.19 126 ARG A N 1
ATOM 955 C CA . ARG A 1 126 ? 0.965 -9.538 -15.897 1.00 93.19 126 ARG A CA 1
ATOM 956 C C . ARG A 1 126 ? -0.096 -9.043 -16.878 1.00 93.19 126 ARG A C 1
ATOM 958 O O . ARG A 1 126 ? 0.095 -9.186 -18.085 1.00 93.19 126 ARG A O 1
ATOM 965 N N . ALA A 1 127 ? -1.168 -8.424 -16.389 1.00 94.44 127 ALA A N 1
ATOM 966 C CA . ALA A 1 127 ? -2.208 -7.836 -17.226 1.00 94.44 127 ALA A CA 1
ATOM 967 C C . ALA A 1 127 ? -1.769 -6.561 -17.981 1.00 94.44 127 ALA A C 1
ATOM 969 O O . ALA A 1 127 ? -2.451 -6.166 -18.923 1.00 94.44 127 ALA A O 1
ATOM 970 N N . GLN A 1 128 ? -0.641 -5.927 -17.627 1.00 91.38 128 GLN A N 1
ATOM 971 C CA . GLN A 1 128 ? -0.185 -4.679 -18.268 1.00 91.38 128 GLN A CA 1
ATOM 972 C C . GLN A 1 128 ? 0.338 -4.853 -19.706 1.00 91.38 128 GLN A C 1
ATOM 974 O O . GLN A 1 128 ? 0.543 -3.859 -20.401 1.00 91.38 128 GLN A O 1
ATOM 979 N N . GLY A 1 129 ? 0.529 -6.094 -20.168 1.00 94.00 129 GLY A N 1
ATOM 980 C CA . GLY A 1 129 ? 1.142 -6.388 -21.466 1.00 94.00 129 GLY A CA 1
ATOM 981 C C . GLY A 1 129 ? 2.666 -6.246 -21.443 1.00 94.00 129 GLY A C 1
ATOM 982 O O . GLY A 1 129 ? 3.253 -5.737 -20.489 1.00 94.00 129 GLY A O 1
ATOM 983 N N . ASP A 1 130 ? 3.338 -6.741 -22.482 1.00 96.12 130 ASP A N 1
ATOM 984 C CA . ASP A 1 130 ? 4.774 -6.503 -22.635 1.00 96.12 130 ASP A CA 1
ATOM 985 C C . ASP A 1 130 ? 5.035 -5.063 -23.106 1.00 96.12 130 ASP A C 1
ATOM 987 O O . ASP A 1 130 ? 4.281 -4.559 -23.941 1.00 96.12 130 ASP A O 1
ATOM 991 N N . PRO A 1 131 ? 6.091 -4.392 -22.609 1.00 94.19 131 PRO A N 1
ATOM 992 C CA . PRO A 1 131 ? 6.373 -3.016 -22.995 1.00 94.19 131 PRO A CA 1
ATOM 993 C C . PRO A 1 131 ? 6.659 -2.873 -24.493 1.00 94.19 131 PRO A C 1
ATOM 995 O O . PRO A 1 131 ? 7.462 -3.621 -25.052 1.00 94.19 131 PRO A O 1
ATOM 998 N N . ASP A 1 132 ? 6.084 -1.837 -25.101 1.00 94.19 132 ASP A N 1
ATOM 999 C CA . ASP A 1 132 ? 6.396 -1.386 -26.457 1.00 94.19 132 ASP A CA 1
ATOM 1000 C C . ASP A 1 132 ? 6.581 0.137 -26.453 1.00 94.19 132 ASP A C 1
ATOM 1002 O O . ASP A 1 132 ? 5.677 0.886 -26.077 1.00 94.19 132 ASP A O 1
ATOM 1006 N N . PHE A 1 133 ? 7.787 0.606 -26.777 1.0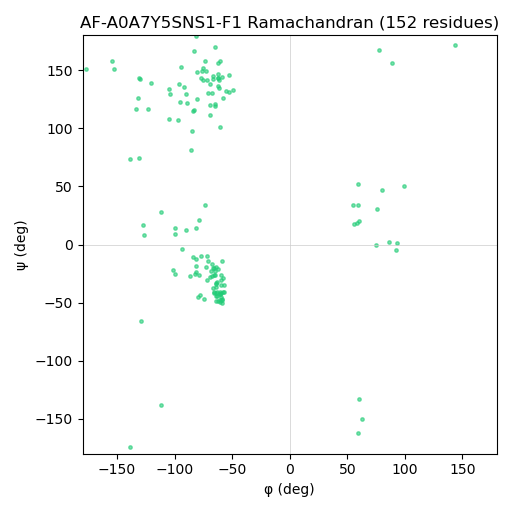0 94.00 133 PHE A N 1
ATOM 1007 C CA . PHE A 1 133 ? 8.157 2.022 -26.682 1.00 94.00 133 PHE A CA 1
ATOM 1008 C C . PHE A 1 133 ? 9.268 2.394 -27.676 1.00 94.00 133 PHE A C 1
ATOM 1010 O O . PHE A 1 133 ? 10.110 1.558 -27.987 1.00 94.00 133 PHE A O 1
ATOM 1017 N N . PRO A 1 134 ? 9.353 3.647 -28.158 1.00 97.19 134 PRO A N 1
ATOM 1018 C CA . PRO A 1 134 ? 10.397 4.053 -29.103 1.00 97.19 134 PRO A CA 1
ATOM 1019 C C . PRO A 1 134 ? 11.820 3.771 -28.593 1.00 97.19 134 PRO A C 1
ATOM 1021 O O . PRO A 1 134 ? 12.161 4.127 -27.465 1.00 97.19 134 PRO A O 1
ATOM 1024 N N . GLY A 1 135 ? 12.672 3.165 -29.425 1.00 95.69 135 GLY A N 1
ATOM 1025 C CA . GLY A 1 135 ? 14.040 2.802 -29.043 1.00 95.69 135 GLY A CA 1
ATOM 1026 C C . GLY A 1 135 ? 14.181 1.386 -28.481 1.00 95.69 135 GLY A C 1
ATOM 1027 O O . GLY A 1 135 ? 15.304 0.948 -28.219 1.00 95.69 135 GLY A O 1
ATOM 1028 N N . ILE A 1 136 ? 13.075 0.654 -28.304 1.00 95.81 136 ILE A N 1
ATOM 1029 C CA . ILE A 1 136 ? 13.070 -0.715 -27.779 1.00 95.81 136 ILE A CA 1
ATOM 1030 C C . ILE A 1 136 ? 13.897 -1.685 -28.645 1.00 95.81 136 ILE A C 1
ATOM 1032 O O . ILE A 1 136 ? 14.443 -2.666 -28.146 1.00 95.81 136 ILE A O 1
ATOM 1036 N N . GLU A 1 137 ? 14.052 -1.400 -29.938 1.00 95.75 137 GLU A N 1
ATOM 1037 C CA . GLU A 1 137 ? 14.876 -2.153 -30.887 1.00 95.75 137 GLU A CA 1
ATOM 1038 C C . GLU A 1 137 ? 16.375 -2.079 -30.620 1.00 95.75 137 GLU A C 1
ATOM 1040 O O . GLU A 1 137 ? 17.124 -2.933 -31.090 1.00 95.75 137 GLU A O 1
ATOM 1045 N N . ARG A 1 138 ? 16.807 -1.104 -29.820 1.00 96.50 138 ARG A N 1
ATOM 1046 C CA . ARG A 1 138 ? 18.199 -0.972 -29.390 1.00 96.50 138 ARG A CA 1
ATOM 1047 C C . ARG A 1 138 ? 18.529 -1.879 -28.209 1.00 96.50 138 ARG A C 1
ATOM 1049 O O . ARG A 1 138 ? 19.704 -2.030 -27.878 1.00 96.50 138 ARG A O 1
ATOM 1056 N N . LEU A 1 139 ? 17.520 -2.456 -27.554 1.00 95.50 139 LEU A N 1
ATOM 1057 C CA . LEU A 1 139 ? 17.727 -3.357 -26.431 1.00 95.50 139 LEU A CA 1
ATOM 1058 C C . LEU A 1 139 ? 18.081 -4.758 -26.949 1.00 95.50 139 LEU A C 1
ATOM 1060 O O . LEU A 1 139 ? 17.304 -5.335 -27.713 1.00 95.50 139 LEU A O 1
ATOM 1064 N N . PRO A 1 140 ? 19.210 -5.348 -26.510 1.00 95.31 140 PRO A N 1
ATOM 1065 C CA . PRO A 1 140 ? 19.595 -6.698 -26.927 1.00 95.31 140 PRO A CA 1
ATOM 1066 C C . PRO A 1 140 ? 18.604 -7.764 -26.437 1.00 95.31 140 PRO A C 1
ATOM 1068 O O . PRO A 1 140 ? 18.507 -8.839 -27.022 1.00 95.31 140 PRO A O 1
ATOM 1071 N N . ILE A 1 141 ? 17.856 -7.466 -25.370 1.00 93.56 141 ILE A N 1
ATOM 1072 C CA . ILE A 1 141 ? 16.806 -8.313 -24.809 1.00 93.56 141 ILE A CA 1
ATOM 1073 C C . ILE A 1 141 ? 15.577 -7.433 -24.594 1.00 93.56 141 ILE A C 1
ATOM 1075 O O . ILE A 1 141 ? 15.660 -6.392 -23.942 1.00 93.56 141 ILE A O 1
ATOM 1079 N N . ARG A 1 142 ? 14.435 -7.852 -25.145 1.00 93.94 142 ARG A N 1
ATOM 1080 C CA . ARG A 1 142 ? 13.167 -7.138 -24.966 1.00 93.94 142 ARG A CA 1
ATOM 1081 C C . ARG A 1 142 ? 12.669 -7.319 -23.528 1.00 93.94 142 ARG A C 1
ATOM 1083 O O . ARG A 1 142 ? 12.628 -8.467 -23.075 1.00 93.94 142 ARG A O 1
ATOM 1090 N N . PRO A 1 143 ? 12.294 -6.239 -22.816 1.00 94.06 143 PRO A N 1
ATOM 1091 C CA . PRO A 1 143 ? 11.646 -6.372 -21.520 1.00 94.06 143 PRO A CA 1
ATOM 1092 C C . PRO A 1 143 ? 10.320 -7.114 -21.698 1.00 94.06 143 PRO A C 1
ATOM 1094 O O . PRO A 1 143 ? 9.635 -6.948 -22.705 1.00 94.06 143 PRO A O 1
ATOM 1097 N N . ARG A 1 144 ? 9.979 -7.955 -20.726 1.00 94.12 144 ARG A N 1
ATOM 1098 C CA . ARG A 1 144 ? 8.740 -8.736 -20.710 1.00 94.12 144 ARG A CA 1
ATOM 1099 C C . ARG A 1 144 ? 8.077 -8.561 -19.360 1.00 94.12 144 ARG A C 1
ATOM 1101 O O . ARG A 1 144 ? 8.772 -8.498 -18.347 1.00 94.12 144 ARG A O 1
ATOM 1108 N N . VAL A 1 145 ? 6.754 -8.513 -19.365 1.00 94.19 145 VAL A N 1
ATOM 1109 C CA . VAL A 1 145 ? 5.931 -8.451 -18.155 1.00 94.19 145 VAL A CA 1
ATOM 1110 C C . VAL A 1 145 ? 4.867 -9.536 -18.258 1.00 94.19 145 VAL A C 1
ATOM 1112 O O . VAL A 1 145 ? 4.942 -10.539 -17.551 1.00 94.19 145 VAL A O 1
ATOM 1115 N N . SER A 1 146 ? 3.954 -9.411 -19.223 1.00 95.31 146 SER A N 1
ATOM 1116 C CA . SER A 1 146 ? 2.937 -10.429 -19.503 1.00 95.31 146 SER A CA 1
ATOM 1117 C C . SER A 1 146 ? 3.548 -11.780 -19.896 1.00 95.31 146 SER A C 1
ATOM 1119 O O . SER A 1 146 ? 3.134 -12.814 -19.373 1.00 95.31 146 SER A O 1
ATOM 1121 N N . THR A 1 147 ? 4.592 -11.781 -20.737 1.00 94.31 147 THR A N 1
ATOM 1122 C CA . THR A 1 147 ? 5.279 -13.002 -21.200 1.00 94.31 147 THR A CA 1
ATOM 1123 C C . THR A 1 147 ? 6.576 -13.295 -20.441 1.00 94.31 147 THR A C 1
ATOM 1125 O O . THR A 1 147 ? 7.403 -14.105 -20.879 1.00 94.31 147 THR A O 1
ATOM 1128 N N . ALA A 1 148 ? 6.791 -12.632 -19.299 1.00 93.81 148 ALA A N 1
ATOM 1129 C CA . ALA A 1 148 ? 7.953 -12.892 -18.461 1.00 93.81 148 ALA A CA 1
ATOM 1130 C C . ALA A 1 148 ? 7.934 -14.351 -17.962 1.00 93.81 148 ALA A C 1
ATOM 1132 O O . ALA A 1 148 ? 6.882 -14.819 -17.508 1.00 93.81 148 ALA A O 1
ATOM 1133 N N . PRO A 1 149 ? 9.070 -15.073 -18.019 1.00 91.38 149 PRO A N 1
ATOM 1134 C CA . PRO A 1 14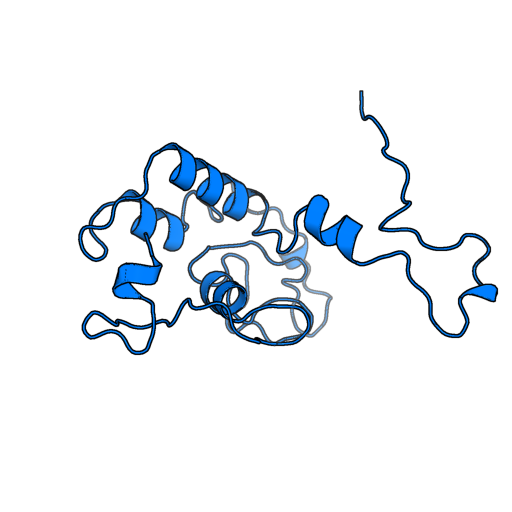9 ? 9.134 -16.455 -17.561 1.00 91.38 149 PRO A CA 1
ATOM 1135 C C . PRO A 1 149 ? 8.830 -16.549 -16.062 1.00 91.38 149 PRO A C 1
ATOM 1137 O O . PRO A 1 149 ? 9.239 -15.692 -15.277 1.00 91.38 149 PRO A O 1
ATOM 1140 N N . VAL A 1 150 ? 8.138 -17.614 -15.661 1.00 90.94 150 VAL A N 1
ATOM 1141 C CA . VAL A 1 150 ? 7.968 -17.971 -14.249 1.00 90.94 150 VAL A CA 1
ATOM 1142 C C . VAL A 1 150 ? 9.214 -18.740 -13.822 1.00 90.94 150 VAL A C 1
ATOM 1144 O O . VAL A 1 150 ? 9.507 -19.801 -14.370 1.00 90.94 150 VAL A O 1
ATOM 1147 N N . ILE A 1 151 ? 9.977 -18.179 -12.885 1.00 86.88 151 ILE A N 1
ATOM 1148 C CA . ILE A 1 151 ? 11.151 -18.839 -12.308 1.00 86.88 151 ILE A CA 1
ATOM 1149 C C . ILE A 1 151 ? 10.711 -19.474 -10.995 1.00 86.88 151 ILE A C 1
ATOM 1151 O O . ILE A 1 151 ? 10.486 -18.766 -10.012 1.00 86.88 151 ILE A O 1
ATOM 1155 N N . GLU A 1 152 ? 10.603 -20.799 -10.977 1.00 88.25 152 GLU A N 1
ATOM 1156 C CA . GLU A 1 152 ? 10.429 -21.540 -9.730 1.00 88.25 152 GLU A CA 1
ATOM 1157 C C . GLU A 1 152 ? 11.692 -21.371 -8.880 1.00 88.25 152 GLU A C 1
ATOM 1159 O O . GLU A 1 152 ? 12.804 -21.672 -9.322 1.00 88.25 152 GLU A O 1
ATOM 1164 N N . ARG A 1 153 ? 11.536 -20.824 -7.670 1.00 78.69 153 ARG A N 1
ATOM 1165 C CA . ARG A 1 153 ? 12.626 -20.768 -6.693 1.00 78.69 153 ARG A CA 1
ATOM 1166 C C . ARG A 1 153 ? 12.571 -22.047 -5.842 1.00 78.69 153 ARG A C 1
ATOM 1168 O O . ARG A 1 153 ? 11.475 -22.359 -5.376 1.00 78.69 153 ARG A O 1
ATOM 1175 N N . PRO A 1 154 ? 13.692 -22.776 -5.686 1.00 74.06 154 PRO A N 1
ATOM 1176 C CA . PRO A 1 154 ? 13.757 -23.985 -4.864 1.00 74.06 154 PRO A CA 1
ATOM 1177 C C . PRO A 1 154 ? 13.572 -23.702 -3.370 1.00 74.06 154 PRO A C 1
ATOM 1179 O O . PRO A 1 154 ? 13.830 -22.550 -2.942 1.00 74.06 154 PRO A O 1
#

Mean predicted aligned error: 6.17 Å

Sequence (154 aa):
ECLKCHQAGTPEFHEPDLRLRPGHGPFSEPYLTLVGAAAWGYSAPAKGPGYGIAGLIPVESMDPTMNDPKALATLRPMQYLSSTSRLIELASSGRHYDVKVDPVSLHRLIAWVDSCGVYLGEEEVRAQGDPDFPGIERLPIRPRVSTAPVIERP

Radius of gyration: 18.69 Å; Cα contacts (8 Å, |Δi|>4): 201; chains: 1; bounding box: 50×40×49 Å

pLDDT: mean 87.45, std 11.31, range [51.44, 97.75]

Secondary structure (DSSP, 8-state):
-THHHH-TTSTT--SS--S--B-STT-BHHHHHHH-S-SSSS--SSSSS-BTTTTBPPTT---TTS--GGGGSPPPTTSSGGGT-HHHHHHHHS-STT----HHHHHHHHHHHHTT--SS-HHHHHTT-S---TTGGG-SS---STTPPP----